Protein AF-A0A6N9A2V1-F1 (afdb_monomer_lite)

Secondary structure (DSSP, 8-state):
------------------------------S---SS--HHHHHHHHHHHHHHHHHSTTS---HHHHHHHHHHHT--HHHHHHHHHHHTT-HHHHHHHHHHHHHHHHHHH-------

Sequence (116 aa):
MRTAPAGVGARRGLIAALILVPAALGAVACGSAPDTISREEFVDAYLALRMAELERAGNVISEAARDSVLAASGVTEEDLDAFVEAHGTDVVLMSGIWTEVDSMMDARSGGTEPER

Structure (mmCIF, N/CA/C/O backbone):
data_AF-A0A6N9A2V1-F1
#
_entry.id   AF-A0A6N9A2V1-F1
#
loop_
_atom_site.group_PDB
_atom_site.id
_atom_site.type_symbol
_atom_site.label_atom_id
_atom_site.label_alt_id
_atom_site.label_comp_id
_atom_site.label_asym_id
_atom_site.label_entity_id
_atom_site.label_seq_id
_atom_site.pdbx_PDB_ins_code
_atom_site.Cartn_x
_atom_site.Cartn_y
_atom_site.Cartn_z
_atom_site.occupancy
_atom_site.B_iso_or_equiv
_atom_site.auth_seq_id
_atom_site.auth_comp_id
_atom_site.auth_asym_id
_atom_site.auth_atom_id
_atom_site.pdbx_PDB_model_num
ATOM 1 N N . MET A 1 1 ? -53.442 -33.439 40.403 1.00 42.06 1 MET A N 1
ATOM 2 C CA . MET A 1 1 ? -52.192 -34.003 39.850 1.00 42.06 1 MET A CA 1
ATOM 3 C C . MET A 1 1 ? -51.211 -32.861 39.599 1.00 42.06 1 MET A C 1
ATOM 5 O O . MET A 1 1 ? -51.613 -31.853 39.039 1.00 42.06 1 MET A O 1
ATOM 9 N N . ARG A 1 2 ? -49.977 -33.007 40.102 1.00 48.38 2 ARG A N 1
ATOM 10 C CA . ARG A 1 2 ? -48.767 -32.177 39.872 1.00 48.38 2 ARG A CA 1
ATOM 11 C C . ARG A 1 2 ? -48.512 -32.084 38.348 1.00 48.38 2 ARG A C 1
ATOM 13 O O . ARG A 1 2 ? -48.790 -33.073 37.686 1.00 48.38 2 ARG A O 1
ATOM 20 N N . THR A 1 3 ? -48.080 -30.978 37.736 1.00 48.03 3 THR A N 1
ATOM 21 C CA . THR A 1 3 ? -46.729 -30.373 37.806 1.00 48.03 3 THR A CA 1
ATOM 22 C C . THR A 1 3 ? -46.692 -28.959 37.192 1.00 48.03 3 THR A C 1
ATOM 24 O O . THR A 1 3 ? -47.424 -28.672 36.250 1.00 48.03 3 THR A O 1
ATOM 27 N N . ALA A 1 4 ? -45.795 -28.108 37.703 1.00 42.78 4 ALA A N 1
ATOM 28 C CA . ALA A 1 4 ? -45.380 -26.814 37.134 1.00 42.78 4 ALA A CA 1
ATOM 29 C C . ALA A 1 4 ? -44.040 -26.976 36.332 1.00 42.78 4 ALA A C 1
ATOM 31 O O . ALA A 1 4 ? -43.655 -28.124 36.107 1.00 42.78 4 ALA A O 1
ATOM 32 N N . PRO A 1 5 ? -43.338 -25.919 35.851 1.00 65.69 5 PRO A N 1
ATOM 33 C CA . PRO A 1 5 ? -43.039 -25.706 34.426 1.00 65.69 5 PRO A CA 1
ATOM 34 C C . PRO A 1 5 ? -41.535 -25.716 34.054 1.00 65.69 5 PRO A C 1
ATOM 36 O O . PRO A 1 5 ? -40.662 -25.586 34.905 1.00 65.69 5 PRO A O 1
ATOM 39 N N . ALA A 1 6 ? -41.235 -25.766 32.754 1.00 50.41 6 ALA A N 1
ATOM 40 C CA . ALA A 1 6 ? -39.967 -25.342 32.143 1.00 50.41 6 ALA A CA 1
ATOM 41 C C . ALA A 1 6 ? -40.319 -24.851 30.723 1.00 50.41 6 ALA A C 1
ATOM 43 O O . ALA A 1 6 ? -41.075 -25.518 30.031 1.00 50.41 6 ALA A O 1
ATOM 44 N N . GLY A 1 7 ? -39.966 -23.660 30.247 1.00 38.69 7 GLY A N 1
ATOM 45 C CA . GLY A 1 7 ? -38.705 -22.955 30.413 1.00 38.69 7 GLY A CA 1
ATOM 46 C C . GLY A 1 7 ? -37.933 -23.084 29.099 1.00 38.69 7 GLY A C 1
ATOM 47 O O . GLY A 1 7 ? -37.559 -24.189 28.738 1.00 38.69 7 GLY A O 1
ATOM 48 N N . VAL A 1 8 ? -37.770 -21.963 28.391 1.00 52.91 8 VAL A N 1
ATOM 49 C CA . VAL A 1 8 ? -36.629 -21.524 27.556 1.00 52.91 8 VAL A CA 1
ATOM 50 C C . VAL A 1 8 ? -37.193 -20.541 26.532 1.00 52.91 8 VAL A C 1
ATOM 52 O O . VAL A 1 8 ? -37.950 -20.894 25.632 1.00 52.91 8 VAL A O 1
ATOM 55 N N . GLY A 1 9 ? -36.882 -19.268 26.750 1.00 38.19 9 GLY A N 1
ATOM 56 C CA . GLY A 1 9 ? -37.297 -18.177 25.890 1.00 38.19 9 GLY A CA 1
ATOM 57 C C . GLY A 1 9 ? -36.239 -17.791 24.867 1.00 38.19 9 GLY A C 1
ATOM 58 O O . GLY A 1 9 ? -35.065 -18.112 25.021 1.00 38.19 9 GLY A O 1
ATOM 59 N N . ALA A 1 10 ? -36.708 -16.951 23.941 1.00 44.34 10 ALA A N 1
ATOM 60 C CA . ALA A 1 10 ? -35.960 -15.950 23.184 1.00 44.34 10 ALA A CA 1
ATOM 61 C C . ALA A 1 10 ? -34.953 -16.526 22.152 1.00 44.34 10 ALA A C 1
ATOM 63 O O . ALA A 1 10 ? -34.345 -17.560 22.351 1.00 44.34 10 ALA A 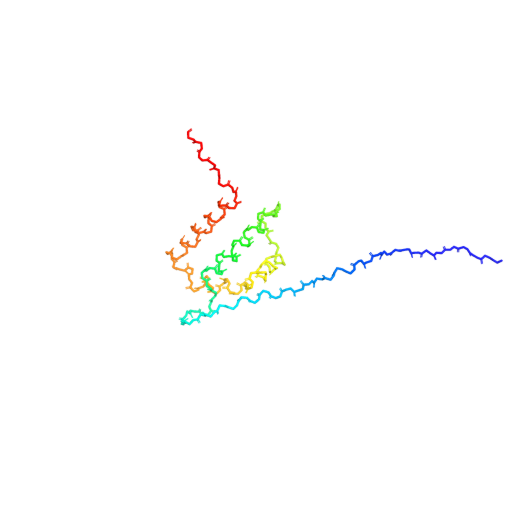O 1
ATOM 64 N N . ARG A 1 11 ? -34.671 -15.897 21.011 1.00 48.31 11 ARG A N 1
ATOM 65 C CA . ARG A 1 11 ? -34.486 -14.467 20.758 1.00 48.31 11 ARG A CA 1
ATOM 66 C C . ARG A 1 11 ? -34.724 -14.187 19.269 1.00 48.31 11 ARG A C 1
ATOM 68 O O . ARG A 1 11 ? -34.427 -15.006 18.409 1.00 48.31 11 ARG A O 1
ATOM 75 N N . ARG A 1 12 ? -35.262 -12.996 19.019 1.00 53.25 12 ARG A N 1
ATOM 76 C CA . ARG A 1 12 ? -35.485 -12.334 17.730 1.00 53.25 12 ARG A CA 1
ATOM 77 C C . ARG A 1 12 ? -34.206 -12.339 16.879 1.00 53.25 12 ARG A C 1
ATOM 79 O O . ARG A 1 12 ? -33.201 -11.796 17.322 1.00 53.25 12 ARG A O 1
ATOM 86 N N . GLY A 1 13 ? -34.270 -12.899 15.674 1.00 39.12 13 GLY A N 1
ATOM 87 C CA . GLY A 1 13 ? -33.237 -12.768 14.647 1.00 39.12 13 GLY A CA 1
ATOM 88 C C . GLY A 1 13 ? -33.787 -11.943 13.490 1.00 39.12 13 GLY A C 1
ATOM 89 O O . GLY A 1 13 ? -34.566 -12.445 12.687 1.00 39.12 13 GLY A O 1
ATOM 90 N N . LEU A 1 14 ? -33.445 -10.658 13.476 1.00 50.12 14 LEU A N 1
ATOM 91 C CA . LEU A 1 14 ? -33.757 -9.706 12.416 1.00 50.12 14 LEU A CA 1
ATOM 92 C C . LEU A 1 14 ? -32.948 -10.102 11.168 1.00 50.12 14 LEU A C 1
ATOM 94 O O . LEU A 1 14 ? -31.721 -10.101 11.209 1.00 50.12 14 LEU A O 1
ATOM 98 N N . ILE A 1 15 ? -33.626 -10.489 10.088 1.00 49.53 15 ILE A N 1
ATOM 99 C CA . ILE A 1 15 ? -33.001 -10.845 8.808 1.00 49.53 15 ILE A CA 1
ATOM 100 C C . ILE A 1 15 ? -32.519 -9.544 8.155 1.00 49.53 15 ILE A C 1
ATOM 102 O O . ILE A 1 15 ? -33.310 -8.804 7.573 1.00 49.53 15 ILE A O 1
ATOM 106 N N . ALA A 1 16 ? -31.230 -9.238 8.295 1.00 47.25 16 ALA A N 1
ATOM 107 C CA . ALA A 1 16 ? -30.571 -8.180 7.541 1.00 47.25 16 ALA A CA 1
ATOM 108 C C . ALA A 1 16 ? -30.286 -8.704 6.126 1.00 47.25 16 ALA A C 1
ATOM 110 O O . ALA A 1 16 ? -29.382 -9.512 5.918 1.00 47.25 16 ALA A O 1
ATOM 111 N N . ALA A 1 17 ? -31.109 -8.287 5.165 1.00 49.47 17 ALA A N 1
ATOM 112 C CA . ALA A 1 17 ? -30.890 -8.541 3.749 1.00 49.47 17 ALA A CA 1
ATOM 113 C C . ALA A 1 17 ? -29.674 -7.728 3.280 1.00 49.47 17 ALA A C 1
ATOM 115 O O . ALA A 1 17 ? -29.754 -6.512 3.112 1.00 49.47 17 ALA A O 1
ATOM 116 N N . LEU A 1 18 ? -28.538 -8.405 3.111 1.00 47.84 18 LEU A N 1
ATOM 117 C CA . LEU A 1 18 ? -27.327 -7.839 2.529 1.00 47.84 18 LEU A CA 1
ATOM 118 C C . LEU A 1 18 ? -27.551 -7.719 1.013 1.00 47.84 18 LEU A C 1
ATOM 120 O O . LEU A 1 18 ? -27.54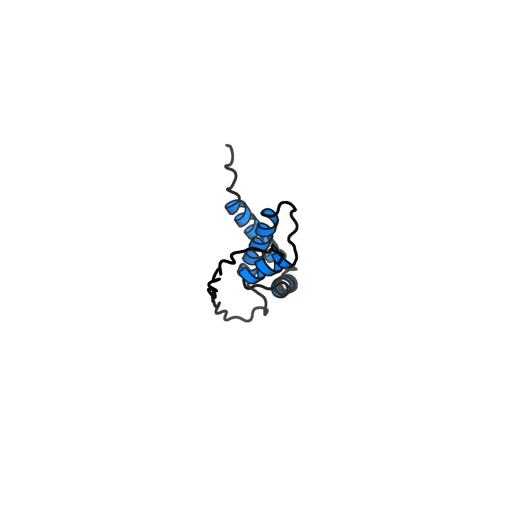4 -8.714 0.291 1.00 47.84 18 LEU A O 1
ATOM 124 N N . ILE A 1 19 ? -27.838 -6.505 0.544 1.00 51.91 19 ILE A N 1
ATOM 125 C CA . ILE A 1 19 ? -27.933 -6.194 -0.884 1.00 51.91 19 ILE A CA 1
ATOM 126 C C . ILE A 1 19 ? -26.506 -6.195 -1.438 1.00 51.91 19 ILE A C 1
ATOM 128 O O . ILE A 1 19 ? -25.731 -5.273 -1.198 1.00 51.91 19 ILE A O 1
ATOM 132 N N . LEU A 1 20 ? -26.169 -7.267 -2.151 1.00 50.62 20 LEU A N 1
ATOM 133 C CA . LEU A 1 20 ? -24.933 -7.421 -2.906 1.00 50.62 20 LEU A CA 1
ATOM 134 C C . LEU A 1 20 ? -25.034 -6.542 -4.164 1.00 50.62 20 LEU A C 1
ATOM 136 O O . LEU A 1 20 ? -25.741 -6.891 -5.109 1.00 50.62 20 LEU A O 1
ATOM 140 N N . VAL A 1 21 ? -24.384 -5.379 -4.164 1.00 55.41 21 VAL A N 1
ATOM 141 C CA . VAL A 1 21 ? -24.175 -4.582 -5.382 1.00 55.41 21 VAL A CA 1
ATOM 142 C C . VAL A 1 21 ? -22.858 -5.053 -5.998 1.00 55.41 21 VAL A C 1
ATOM 144 O O . VAL A 1 21 ? -21.817 -4.841 -5.380 1.00 55.41 21 VAL A O 1
ATOM 147 N N . PRO A 1 22 ? -22.851 -5.695 -7.179 1.00 52.84 22 PRO A N 1
ATOM 148 C CA . PRO A 1 22 ? -21.604 -5.990 -7.860 1.00 52.84 22 PRO A CA 1
ATOM 149 C C . PRO A 1 22 ? -21.098 -4.699 -8.512 1.00 52.84 22 PRO A C 1
ATOM 151 O O . PRO A 1 22 ? -21.666 -4.223 -9.497 1.00 52.84 22 PRO A O 1
ATOM 154 N N . ALA A 1 23 ? -20.038 -4.118 -7.950 1.00 52.19 23 ALA A N 1
ATOM 155 C CA . ALA A 1 23 ? -19.260 -3.069 -8.597 1.00 52.19 23 ALA A CA 1
ATOM 156 C C . ALA A 1 23 ? -18.417 -3.703 -9.714 1.00 52.19 23 ALA A C 1
ATOM 158 O O . ALA A 1 23 ? -17.250 -4.027 -9.537 1.00 52.19 23 ALA A O 1
ATOM 159 N N . ALA A 1 24 ? -19.038 -3.935 -10.869 1.00 56.56 24 ALA A N 1
ATOM 160 C CA . ALA A 1 24 ? -18.320 -4.268 -12.088 1.00 56.56 24 ALA A CA 1
ATOM 161 C C . ALA A 1 24 ? -17.797 -2.967 -12.719 1.00 56.56 24 ALA A C 1
ATOM 163 O O . ALA A 1 24 ? -18.498 -2.335 -13.510 1.00 56.56 24 ALA A O 1
ATOM 164 N N . LEU A 1 25 ? -16.577 -2.557 -12.365 1.00 60.88 25 LEU A N 1
ATOM 165 C CA . LEU A 1 25 ? -15.781 -1.673 -13.216 1.00 60.88 25 LEU A CA 1
ATOM 166 C C . LEU A 1 25 ? -14.822 -2.550 -14.022 1.00 60.88 25 LEU A C 1
ATOM 168 O O . LEU A 1 25 ? -13.829 -3.046 -13.507 1.00 60.88 25 LEU A O 1
ATOM 172 N N . GLY A 1 26 ? -15.164 -2.775 -15.290 1.00 50.81 26 GLY A N 1
ATOM 173 C CA . GLY A 1 26 ? -14.269 -3.398 -16.256 1.00 50.81 26 GLY A CA 1
ATOM 174 C C . GLY A 1 26 ? -13.279 -2.372 -16.799 1.00 50.81 26 GLY A C 1
ATOM 175 O O . GLY A 1 26 ? -13.689 -1.395 -17.427 1.00 50.81 26 GLY A O 1
ATOM 176 N N . ALA A 1 27 ? -11.988 -2.614 -16.594 1.00 56.53 27 ALA A N 1
ATOM 177 C CA . ALA A 1 27 ? -10.924 -1.929 -17.311 1.00 56.53 27 ALA A CA 1
ATOM 178 C C . ALA A 1 27 ? -10.699 -2.622 -18.667 1.00 56.53 27 ALA A C 1
ATOM 180 O O . ALA A 1 27 ? -10.349 -3.797 -18.743 1.00 56.53 27 ALA A O 1
ATOM 181 N N . VAL A 1 28 ? -10.922 -1.892 -19.762 1.00 56.47 28 VAL A N 1
ATOM 182 C CA . VAL A 1 28 ? -10.461 -2.285 -21.100 1.00 56.47 28 VAL A CA 1
ATOM 183 C C . VAL A 1 28 ? -9.005 -1.841 -21.218 1.00 56.47 28 VAL A C 1
ATOM 185 O O . VAL A 1 28 ? -8.745 -0.667 -21.472 1.00 56.47 28 VAL A O 1
ATOM 188 N N . ALA A 1 29 ? -8.060 -2.764 -21.043 1.00 46.53 29 ALA A N 1
ATOM 189 C CA . ALA A 1 29 ? -6.641 -2.518 -21.286 1.00 46.53 29 ALA A CA 1
ATOM 190 C C . ALA A 1 29 ? -6.203 -3.231 -22.576 1.00 46.53 29 ALA A C 1
ATOM 192 O O . ALA A 1 29 ? -6.205 -4.456 -22.666 1.00 46.53 29 ALA A O 1
ATOM 193 N N . CYS A 1 30 ? -5.852 -2.455 -23.605 1.00 48.19 30 CYS A N 1
ATOM 194 C CA . CYS A 1 30 ? -5.204 -2.954 -24.815 1.00 48.19 30 CYS A CA 1
ATOM 195 C C . CYS A 1 30 ? -3.720 -2.582 -24.749 1.00 48.19 30 CYS A C 1
ATOM 197 O O . CYS A 1 30 ? -3.354 -1.432 -24.976 1.00 48.19 30 CYS A O 1
ATOM 199 N N . GLY A 1 31 ? -2.878 -3.563 -24.439 1.00 43.56 31 GLY A N 1
ATOM 200 C CA . GLY A 1 31 ? -1.423 -3.448 -24.406 1.00 43.56 31 GLY A CA 1
ATOM 201 C C . GLY A 1 31 ? -0.861 -4.573 -23.551 1.00 43.56 31 GLY A C 1
ATOM 202 O O . GLY A 1 31 ? -1.283 -4.718 -22.413 1.00 43.56 31 GLY A O 1
ATOM 203 N N . SER A 1 32 ? 0.027 -5.398 -24.112 1.00 51.03 32 SER A N 1
ATOM 204 C CA . SER A 1 32 ? 0.673 -6.523 -23.421 1.00 51.03 32 SER A CA 1
ATOM 205 C C . SER A 1 32 ? 1.593 -6.026 -22.302 1.00 51.03 32 SER A C 1
ATOM 207 O O . SER A 1 32 ? 2.810 -5.971 -22.462 1.00 51.03 32 SER A O 1
ATOM 209 N N . ALA A 1 33 ? 0.992 -5.610 -21.194 1.00 54.47 33 ALA A N 1
ATOM 210 C CA . ALA A 1 33 ? 1.629 -5.546 -19.894 1.00 54.47 33 ALA A CA 1
ATOM 211 C C . ALA A 1 33 ? 1.812 -6.984 -19.367 1.00 54.47 33 ALA A C 1
ATOM 213 O O . ALA A 1 33 ? 1.137 -7.896 -19.863 1.00 54.47 33 ALA A O 1
ATOM 214 N N . PRO A 1 34 ? 2.731 -7.222 -18.412 1.00 56.03 34 PRO A N 1
ATOM 215 C CA . PRO A 1 3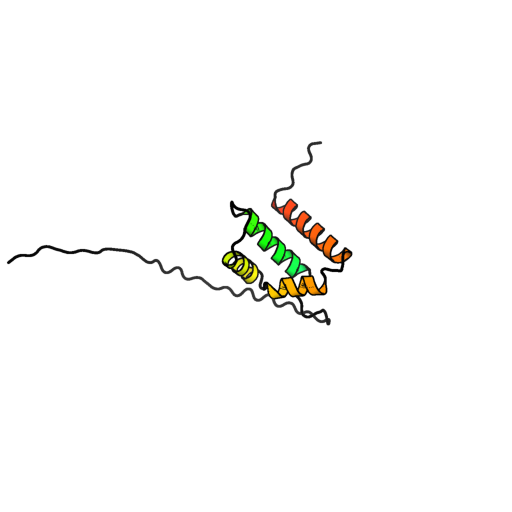4 ? 2.658 -8.432 -17.598 1.00 56.03 34 PRO A CA 1
ATOM 216 C C . PRO A 1 34 ? 1.222 -8.606 -17.084 1.00 56.03 34 PRO A C 1
ATOM 218 O O . PRO A 1 34 ? 0.522 -7.617 -16.873 1.00 56.03 34 PRO A O 1
ATOM 221 N N . ASP A 1 35 ? 0.781 -9.856 -16.949 1.00 75.31 35 ASP A N 1
ATOM 222 C CA . ASP A 1 35 ? -0.574 -10.230 -16.513 1.00 75.31 35 ASP A CA 1
ATOM 223 C C . ASP A 1 35 ? -0.716 -9.985 -14.995 1.00 75.31 35 ASP A C 1
ATOM 225 O O . ASP A 1 35 ? -1.010 -10.878 -14.209 1.00 75.31 35 ASP A O 1
ATOM 229 N N . THR A 1 36 ? -0.366 -8.773 -14.570 1.00 90.56 36 THR A N 1
ATOM 230 C CA . THR A 1 36 ? -0.394 -8.271 -13.202 1.00 90.56 36 THR A CA 1
ATOM 231 C C . THR A 1 36 ? -1.324 -7.071 -13.161 1.00 90.56 36 THR A C 1
ATOM 233 O O . THR A 1 36 ? -1.555 -6.405 -14.174 1.00 90.56 36 THR A O 1
ATOM 236 N N . ILE A 1 37 ? -1.815 -6.754 -11.969 1.00 93.75 37 ILE A N 1
ATOM 237 C CA . ILE A 1 37 ? -2.599 -5.542 -11.726 1.00 93.75 37 ILE A CA 1
ATOM 238 C C . ILE A 1 37 ? -1.860 -4.271 -12.167 1.00 93.75 37 ILE A C 1
ATOM 240 O O . ILE A 1 37 ? -0.631 -4.230 -12.283 1.00 93.75 37 ILE A O 1
ATOM 244 N N . SER A 1 38 ? -2.623 -3.214 -12.420 1.00 93.94 38 SER A N 1
ATOM 245 C CA . SER A 1 38 ? -2.082 -1.891 -12.721 1.00 93.94 38 SER A CA 1
ATOM 246 C C . SER A 1 38 ? -1.397 -1.260 -11.504 1.00 93.94 38 SER A C 1
ATOM 248 O O . SER A 1 38 ? -1.606 -1.650 -10.353 1.00 93.94 38 SER A O 1
ATOM 250 N N . ARG A 1 39 ? -0.584 -0.227 -11.761 1.00 94.06 39 ARG A N 1
ATOM 251 C CA . ARG A 1 39 ? 0.028 0.591 -10.704 1.00 94.06 39 ARG A CA 1
ATOM 252 C C . ARG A 1 39 ? -1.047 1.203 -9.806 1.00 94.06 39 ARG A C 1
ATOM 254 O O . ARG A 1 39 ? -0.877 1.227 -8.592 1.00 94.06 39 ARG A O 1
ATOM 261 N N . GLU A 1 40 ? -2.117 1.712 -10.407 1.00 93.56 40 GLU A N 1
ATOM 262 C CA . GLU A 1 40 ? -3.227 2.354 -9.709 1.00 93.56 40 GLU A CA 1
ATOM 263 C C . GLU A 1 40 ? -3.942 1.359 -8.784 1.00 93.56 40 GLU A C 1
ATOM 265 O O . GLU A 1 40 ? -4.129 1.651 -7.605 1.00 93.56 40 GLU A O 1
ATOM 270 N N . GLU A 1 41 ? -4.245 0.150 -9.272 1.00 95.12 41 GLU A N 1
ATOM 271 C CA . GLU A 1 41 ? -4.837 -0.922 -8.456 1.00 95.12 41 GLU A CA 1
ATOM 272 C C . GLU A 1 41 ? -3.923 -1.337 -7.295 1.00 95.12 41 GLU A C 1
ATOM 274 O O . GLU A 1 41 ? -4.401 -1.543 -6.178 1.00 95.12 41 GLU A O 1
ATOM 279 N N . PHE A 1 42 ? -2.607 -1.406 -7.524 1.00 96.06 42 PHE A N 1
ATOM 280 C CA . PHE A 1 42 ? -1.636 -1.692 -6.466 1.00 96.06 42 PHE A CA 1
ATOM 281 C C . PHE A 1 42 ? -1.623 -0.600 -5.385 1.00 96.06 42 PHE A C 1
ATOM 283 O O . PHE A 1 42 ? -1.678 -0.908 -4.191 1.00 96.06 42 PHE A O 1
ATOM 290 N N . VAL A 1 43 ? -1.575 0.677 -5.784 1.00 96.19 43 VAL A N 1
ATOM 291 C CA . VAL A 1 43 ? -1.603 1.828 -4.862 1.00 96.19 43 VAL A CA 1
ATOM 292 C C . VAL A 1 43 ? -2.890 1.826 -4.035 1.00 96.19 43 VAL A C 1
ATOM 294 O O . VAL A 1 43 ? -2.830 1.940 -2.807 1.00 96.19 43 VAL A O 1
ATOM 297 N N . ASP A 1 44 ? -4.042 1.648 -4.680 1.00 94.88 44 ASP A N 1
ATOM 298 C CA . ASP A 1 44 ? -5.344 1.638 -4.012 1.00 94.88 44 ASP A CA 1
ATOM 299 C C . ASP A 1 44 ? -5.474 0.468 -3.027 1.00 94.88 44 ASP A C 1
ATOM 301 O O . ASP A 1 44 ? -5.903 0.663 -1.883 1.00 94.88 44 ASP A O 1
ATOM 305 N N . ALA A 1 45 ? -5.055 -0.738 -3.426 1.00 95.75 45 ALA A N 1
ATOM 306 C CA . ALA A 1 45 ? -5.056 -1.913 -2.559 1.00 95.75 45 ALA A CA 1
ATOM 307 C C . ALA A 1 45 ? -4.125 -1.734 -1.349 1.00 95.75 45 ALA A C 1
ATOM 309 O O . ALA A 1 45 ? -4.530 -2.001 -0.213 1.00 95.75 45 ALA A O 1
ATOM 310 N N . TYR A 1 46 ? -2.909 -1.217 -1.557 1.00 94.81 46 TYR A N 1
ATOM 311 C CA . TYR A 1 46 ? -1.964 -0.957 -0.470 1.00 94.81 46 TYR A CA 1
ATOM 312 C C . TYR A 1 46 ? -2.496 0.094 0.512 1.00 94.81 46 TYR A C 1
ATOM 314 O O . TYR A 1 46 ? -2.425 -0.087 1.730 1.00 94.81 46 TYR A O 1
ATOM 322 N N . LEU A 1 47 ? -3.085 1.179 0.005 1.00 94.88 47 LEU A N 1
ATOM 323 C CA . LEU A 1 47 ? -3.705 2.201 0.846 1.00 94.88 47 LEU A CA 1
ATOM 324 C C . LEU A 1 47 ? -4.863 1.639 1.664 1.00 94.88 47 LEU A C 1
ATOM 326 O O . LEU A 1 47 ? -4.985 1.963 2.845 1.00 94.88 47 LEU A O 1
ATOM 330 N N . ALA A 1 48 ? -5.711 0.803 1.066 1.00 93.62 48 ALA A N 1
ATOM 331 C CA . ALA A 1 48 ? -6.814 0.169 1.776 1.00 93.62 48 ALA A CA 1
ATOM 332 C C . ALA A 1 48 ? -6.303 -0.706 2.933 1.00 93.62 48 ALA A C 1
ATOM 334 O O . ALA A 1 48 ? -6.800 -0.595 4.057 1.00 93.62 48 ALA A O 1
ATOM 335 N N . LEU A 1 49 ? -5.259 -1.508 2.689 1.00 94.31 49 LEU A N 1
ATOM 336 C CA . LEU A 1 49 ? -4.599 -2.303 3.727 1.00 94.31 49 LEU A CA 1
ATOM 337 C C . LEU A 1 49 ? -4.028 -1.425 4.842 1.00 94.31 49 LEU A C 1
ATOM 339 O O . LEU A 1 49 ? -4.300 -1.663 6.020 1.00 94.31 49 LEU A O 1
ATOM 343 N N . ARG A 1 50 ? -3.287 -0.375 4.480 1.00 91.44 50 ARG A N 1
ATOM 344 C CA . ARG A 1 50 ? -2.644 0.516 5.448 1.00 91.44 50 ARG A CA 1
ATOM 345 C C . ARG A 1 50 ? -3.658 1.255 6.319 1.00 91.44 50 ARG A C 1
ATOM 347 O O . ARG A 1 50 ? -3.447 1.402 7.521 1.00 91.44 50 ARG A O 1
ATOM 354 N N . MET A 1 51 ? -4.774 1.688 5.740 1.00 90.50 51 MET A N 1
ATOM 355 C CA . MET A 1 51 ? -5.866 2.309 6.492 1.00 90.50 51 MET A CA 1
ATOM 356 C C . MET A 1 51 ? -6.515 1.320 7.462 1.00 90.50 51 MET A C 1
ATOM 358 O O . MET A 1 51 ? -6.705 1.649 8.631 1.00 90.50 51 MET A O 1
ATOM 362 N N . ALA A 1 52 ? -6.784 0.092 7.015 1.00 90.38 52 ALA A N 1
ATOM 363 C CA . ALA A 1 52 ? -7.363 -0.944 7.865 1.00 90.38 52 ALA A CA 1
ATOM 364 C C . ALA A 1 52 ? -6.451 -1.316 9.052 1.00 90.38 52 ALA A C 1
ATOM 366 O O . ALA A 1 52 ? -6.939 -1.627 10.142 1.00 90.38 52 ALA A O 1
ATOM 367 N N . GLU A 1 53 ? -5.128 -1.257 8.876 1.00 89.94 53 GLU A N 1
ATOM 368 C CA . GLU A 1 53 ? -4.172 -1.396 9.979 1.00 89.94 53 GLU A CA 1
ATOM 369 C C . GLU A 1 53 ? -4.244 -0.235 10.974 1.00 89.94 53 GLU A C 1
ATOM 371 O O . GLU A 1 53 ? -4.240 -0.481 12.181 1.00 89.94 53 GLU A O 1
ATOM 376 N N . LEU A 1 54 ? -4.311 1.010 10.488 1.00 87.19 54 LEU A N 1
ATOM 377 C CA . LEU A 1 54 ? -4.362 2.211 11.331 1.00 87.19 54 LEU A CA 1
ATOM 378 C C . LEU A 1 54 ? -5.658 2.318 12.138 1.00 87.19 54 LEU A C 1
ATOM 380 O O . LEU A 1 54 ? -5.642 2.782 13.277 1.00 87.19 54 LEU A O 1
ATOM 384 N N . GLU A 1 55 ? -6.780 1.871 11.577 1.00 84.81 55 GLU A N 1
ATOM 385 C CA . GLU A 1 55 ? -8.065 1.828 12.281 1.00 84.81 55 GLU A CA 1
ATOM 386 C C . GLU A 1 55 ? -8.064 0.820 13.442 1.00 84.81 55 GLU A C 1
ATOM 388 O O . GLU A 1 55 ? -8.874 0.912 14.371 1.00 84.81 55 GLU A O 1
ATOM 393 N N . ARG A 1 56 ? -7.140 -0.149 13.429 1.00 81.56 56 ARG A N 1
ATOM 394 C CA . ARG A 1 56 ? -7.050 -1.192 14.445 1.00 81.56 56 ARG A CA 1
ATOM 395 C C . ARG A 1 56 ? -6.036 -0.807 15.520 1.00 81.56 56 ARG A C 1
ATOM 397 O O . ARG A 1 56 ? -4.857 -0.619 15.253 1.00 81.56 56 ARG A O 1
ATOM 404 N N . ALA A 1 57 ? -6.467 -0.839 16.782 1.00 65.81 57 ALA A N 1
ATOM 405 C CA . ALA A 1 57 ? -5.676 -0.466 17.967 1.00 65.81 57 ALA A CA 1
ATOM 406 C C . ALA A 1 57 ? -4.402 -1.312 18.249 1.00 65.81 57 ALA A C 1
ATOM 408 O O . ALA A 1 57 ? -3.841 -1.230 19.338 1.00 65.81 57 ALA A O 1
ATOM 409 N N . GLY A 1 58 ? -3.946 -2.142 17.304 1.00 66.31 58 GLY A N 1
ATOM 410 C CA . GLY A 1 58 ? -2.781 -3.019 17.433 1.00 66.31 58 GLY A CA 1
ATOM 411 C C . GLY A 1 58 ? -1.833 -3.035 16.230 1.00 66.31 58 GLY A C 1
ATOM 412 O O . GLY A 1 58 ? -0.920 -3.852 16.247 1.00 66.31 58 GLY A O 1
ATOM 413 N N . ASN A 1 59 ? -2.033 -2.186 15.209 1.00 69.06 59 ASN A N 1
ATOM 414 C CA . ASN A 1 59 ? -1.193 -2.069 13.997 1.00 69.06 59 ASN A CA 1
ATOM 415 C C . ASN A 1 59 ? -0.963 -3.365 13.189 1.00 69.06 59 ASN A C 1
ATOM 417 O O . ASN A 1 59 ? -0.168 -3.361 12.258 1.00 69.06 59 ASN A O 1
ATOM 421 N N . VAL A 1 60 ? -1.626 -4.472 13.534 1.00 81.88 60 VAL A N 1
ATOM 422 C CA . VAL A 1 60 ? -1.528 -5.753 12.827 1.00 81.88 60 VAL A CA 1
ATOM 423 C C . VAL A 1 60 ? -2.914 -6.133 12.338 1.00 81.88 60 VAL A C 1
ATOM 425 O O . VAL A 1 60 ? -3.833 -6.355 13.137 1.00 81.88 60 VAL A O 1
ATOM 428 N N . ILE A 1 61 ? -3.063 -6.212 11.020 1.00 86.88 61 ILE A N 1
ATOM 429 C CA . ILE A 1 61 ? -4.264 -6.734 10.380 1.00 86.88 61 ILE A CA 1
ATOM 430 C C . ILE A 1 61 ? -4.256 -8.269 10.449 1.00 86.88 61 ILE A C 1
ATOM 432 O O . ILE A 1 61 ? -3.240 -8.918 10.220 1.00 86.88 61 ILE A O 1
ATOM 436 N N . SER A 1 62 ? -5.385 -8.873 10.824 1.00 90.62 62 SER A N 1
ATOM 437 C CA . SER A 1 62 ? -5.541 -10.331 10.746 1.00 90.62 62 SER A CA 1
ATOM 438 C C . SER A 1 62 ? -5.682 -10.767 9.291 1.00 90.62 62 SER A C 1
ATOM 440 O O . SER A 1 62 ? -6.313 -10.045 8.527 1.00 90.62 62 SER A O 1
ATOM 442 N N . GLU A 1 63 ? -5.239 -11.975 8.947 1.00 91.31 63 GLU A N 1
ATOM 443 C CA . GLU A 1 63 ? -5.393 -12.575 7.609 1.00 91.31 63 GLU A CA 1
ATOM 444 C C . GLU A 1 63 ? -6.823 -12.430 7.060 1.00 91.31 63 GLU A C 1
ATOM 446 O O . GLU A 1 63 ? -7.029 -11.773 6.050 1.00 91.31 63 GLU A O 1
ATOM 451 N N . ALA A 1 64 ? -7.842 -12.844 7.820 1.00 91.69 64 ALA A N 1
ATOM 452 C CA . ALA A 1 64 ? -9.242 -12.692 7.403 1.00 91.69 64 ALA A CA 1
ATOM 453 C C . ALA A 1 64 ? -9.685 -11.233 7.148 1.00 91.69 64 ALA A C 1
ATOM 455 O O . ALA A 1 64 ? -10.606 -10.985 6.374 1.00 91.69 64 ALA A O 1
ATOM 456 N N . ALA A 1 65 ? -9.064 -10.258 7.819 1.00 91.19 65 ALA A N 1
ATOM 457 C CA . ALA A 1 65 ? -9.357 -8.843 7.591 1.00 91.19 65 ALA A CA 1
ATOM 458 C C . ALA A 1 65 ? -8.609 -8.319 6.360 1.00 91.19 65 ALA A C 1
ATOM 460 O O . ALA A 1 65 ? -9.195 -7.579 5.580 1.00 91.19 65 ALA A O 1
ATOM 461 N N . ARG A 1 66 ? -7.357 -8.746 6.158 1.00 93.69 66 ARG A N 1
ATOM 462 C CA . ARG A 1 66 ? -6.578 -8.470 4.948 1.00 93.69 66 ARG A CA 1
ATOM 463 C C . ARG A 1 66 ? -7.307 -8.996 3.715 1.00 93.69 66 ARG A C 1
ATOM 465 O O . ARG A 1 66 ? -7.557 -8.221 2.802 1.00 93.69 66 ARG A O 1
ATOM 472 N N . ASP A 1 67 ? -7.742 -10.251 3.739 1.00 93.75 67 ASP A N 1
ATOM 473 C CA . ASP A 1 67 ? -8.465 -10.873 2.626 1.00 93.75 67 ASP A CA 1
ATOM 474 C C . ASP A 1 67 ? -9.774 -10.134 2.333 1.00 93.75 67 ASP A C 1
ATOM 476 O O . ASP A 1 67 ? -10.120 -9.897 1.179 1.00 93.75 67 ASP A O 1
ATOM 480 N N . SER A 1 68 ? -10.489 -9.704 3.379 1.00 93.94 68 SER A N 1
ATOM 481 C CA . SER A 1 68 ? -11.705 -8.903 3.220 1.00 93.94 68 SER A CA 1
ATOM 482 C C . SER A 1 68 ? -11.438 -7.526 2.608 1.00 93.94 68 SER A C 1
ATOM 484 O O . SER A 1 68 ? -12.290 -7.031 1.873 1.00 93.94 68 SER A O 1
ATOM 486 N N . VAL A 1 69 ? -10.312 -6.888 2.935 1.00 95.19 69 VAL A N 1
ATOM 487 C CA . VAL A 1 69 ? -9.921 -5.586 2.373 1.00 95.19 69 VAL A CA 1
ATOM 488 C C . VAL A 1 69 ? -9.532 -5.741 0.907 1.00 95.19 69 VAL A C 1
ATOM 490 O O . VAL A 1 69 ? -10.033 -5.004 0.065 1.00 95.19 69 VAL A O 1
ATOM 493 N N . LEU A 1 70 ? -8.709 -6.740 0.592 1.00 94.75 70 LEU A N 1
ATOM 494 C CA . LEU A 1 70 ? -8.281 -7.035 -0.774 1.00 94.75 70 LEU A CA 1
ATOM 495 C C . LEU A 1 70 ? -9.466 -7.399 -1.674 1.00 94.75 70 LEU A C 1
ATOM 497 O O . LEU A 1 70 ? -9.641 -6.806 -2.739 1.00 94.75 70 LEU A O 1
ATOM 501 N N . ALA A 1 71 ? -10.365 -8.260 -1.189 1.00 93.19 71 ALA A N 1
ATOM 502 C CA . ALA A 1 71 ? -11.588 -8.611 -1.904 1.00 93.19 71 ALA A CA 1
ATOM 503 C C . ALA A 1 71 ? -12.487 -7.393 -2.182 1.00 93.19 71 ALA A C 1
ATOM 505 O O . ALA A 1 71 ? -13.136 -7.342 -3.226 1.00 93.19 71 ALA A O 1
ATOM 506 N N . ALA A 1 72 ? -12.524 -6.403 -1.281 1.00 92.06 72 ALA A N 1
ATOM 507 C CA . ALA A 1 72 ? -13.271 -5.164 -1.502 1.00 92.06 72 ALA A CA 1
ATOM 508 C C . ALA A 1 72 ? -12.649 -4.282 -2.601 1.00 92.06 72 ALA A C 1
ATOM 510 O O . ALA A 1 72 ? -13.383 -3.563 -3.279 1.00 92.06 72 ALA A O 1
ATOM 511 N N . SER A 1 73 ? -11.333 -4.373 -2.801 1.00 87.81 73 SER A N 1
ATOM 512 C CA . SER A 1 73 ? -10.603 -3.710 -3.889 1.00 87.81 73 SER A CA 1
ATOM 513 C C . SER A 1 73 ? -10.590 -4.512 -5.196 1.00 87.81 73 SER A C 1
ATOM 515 O O . SER A 1 73 ? -10.083 -4.019 -6.195 1.00 87.81 73 SER A O 1
ATOM 517 N N . GLY A 1 74 ? -11.138 -5.735 -5.214 1.00 92.31 74 GLY A N 1
ATOM 518 C CA . GLY A 1 74 ? -11.100 -6.618 -6.386 1.00 92.31 74 GLY A CA 1
ATOM 519 C C . GLY A 1 74 ? -9.718 -7.210 -6.685 1.00 92.31 74 GLY A C 1
ATOM 520 O O . GLY A 1 74 ? -9.514 -7.731 -7.775 1.00 92.31 74 GLY A O 1
ATOM 521 N N . VAL A 1 75 ? -8.798 -7.137 -5.721 1.00 93.88 75 VAL A N 1
ATOM 522 C CA . VAL A 1 75 ? -7.399 -7.575 -5.823 1.00 93.88 75 VAL A CA 1
ATOM 523 C C . VAL A 1 75 ? -7.191 -8.779 -4.903 1.00 93.88 75 VAL A C 1
ATOM 525 O O . VAL A 1 75 ? -7.848 -8.892 -3.868 1.00 93.88 75 VAL A O 1
ATOM 528 N N . THR A 1 76 ? -6.296 -9.696 -5.257 1.00 93.94 76 THR A N 1
ATOM 529 C CA . THR A 1 76 ? -5.881 -10.816 -4.398 1.00 93.94 76 THR A CA 1
ATOM 530 C C . THR A 1 76 ? -4.477 -10.601 -3.823 1.00 93.94 76 THR A C 1
ATOM 532 O O . THR A 1 76 ? -3.748 -9.707 -4.241 1.00 93.94 76 THR A O 1
ATOM 535 N N . GLU A 1 77 ? -4.073 -11.410 -2.838 1.00 94.06 77 GLU A N 1
ATOM 536 C CA . GLU A 1 77 ? -2.683 -11.385 -2.348 1.00 94.06 77 GLU A CA 1
ATOM 537 C C . GLU A 1 77 ? -1.695 -11.787 -3.455 1.00 94.06 77 GLU A C 1
ATOM 539 O O . GLU A 1 77 ? -0.664 -11.141 -3.614 1.00 94.06 77 GLU A O 1
ATOM 544 N N . GLU A 1 78 ? -2.056 -12.778 -4.277 1.00 94.94 78 GLU A N 1
ATOM 545 C CA . GLU A 1 78 ? -1.243 -13.237 -5.410 1.00 94.94 78 GLU A CA 1
ATOM 546 C C . GLU A 1 78 ? -1.031 -12.128 -6.450 1.00 94.94 78 GLU A C 1
ATOM 548 O O . GLU A 1 78 ? 0.064 -11.995 -6.987 1.00 94.94 78 GLU A O 1
ATOM 553 N N . ASP A 1 79 ? -2.033 -11.274 -6.678 1.00 94.75 79 ASP A N 1
ATOM 554 C CA . ASP A 1 79 ? -1.906 -10.119 -7.573 1.00 94.75 79 ASP A CA 1
ATOM 555 C C . ASP A 1 79 ? -0.893 -9.085 -7.056 1.00 94.75 79 ASP A C 1
ATOM 557 O O . ASP A 1 79 ? -0.118 -8.522 -7.836 1.00 94.75 79 ASP A O 1
ATOM 561 N N . LEU A 1 80 ? -0.881 -8.832 -5.739 1.00 95.31 80 LEU A N 1
ATOM 562 C CA . LEU A 1 80 ? 0.099 -7.940 -5.113 1.00 95.31 80 LEU A CA 1
ATOM 563 C C . LEU A 1 80 ? 1.510 -8.524 -5.203 1.00 95.31 80 LEU A C 1
ATOM 565 O O . LEU A 1 80 ? 2.450 -7.801 -5.542 1.00 95.31 80 LEU A O 1
ATOM 569 N N . ASP A 1 81 ? 1.653 -9.821 -4.926 1.00 95.44 81 ASP A N 1
ATOM 570 C CA . ASP A 1 81 ? 2.929 -10.527 -5.020 1.00 95.44 81 ASP A CA 1
ATOM 571 C C . ASP A 1 81 ? 3.456 -10.519 -6.459 1.00 95.44 81 ASP A C 1
ATOM 573 O O . ASP A 1 81 ? 4.616 -10.173 -6.686 1.00 95.44 81 ASP A O 1
ATOM 577 N N . ALA A 1 82 ? 2.597 -10.801 -7.441 1.00 95.31 82 ALA A N 1
ATOM 578 C CA . ALA A 1 82 ? 2.954 -10.785 -8.855 1.00 95.31 82 ALA A CA 1
ATOM 579 C C . ALA A 1 82 ? 3.372 -9.383 -9.326 1.00 95.31 82 ALA A C 1
ATOM 581 O O . ALA A 1 82 ? 4.347 -9.242 -10.070 1.00 95.31 82 ALA A O 1
ATOM 582 N N . PHE A 1 83 ? 2.696 -8.328 -8.853 1.00 95.44 83 PHE A N 1
ATOM 583 C CA . PHE A 1 83 ? 3.104 -6.950 -9.126 1.00 95.44 83 PHE A CA 1
ATOM 584 C C . PHE A 1 83 ? 4.503 -6.654 -8.566 1.00 95.44 83 PHE A C 1
ATOM 586 O O . PHE A 1 83 ? 5.357 -6.112 -9.271 1.00 95.44 83 PHE A O 1
ATOM 593 N N . VAL A 1 84 ? 4.773 -7.030 -7.312 1.00 95.44 84 VAL A N 1
ATOM 594 C CA . VAL A 1 84 ? 6.083 -6.812 -6.676 1.00 95.44 84 VAL A CA 1
ATOM 595 C C . VAL A 1 84 ? 7.173 -7.665 -7.327 1.00 95.44 84 VAL A C 1
ATOM 597 O O . VAL A 1 84 ? 8.295 -7.188 -7.486 1.00 95.44 84 VAL A O 1
ATOM 600 N N . GLU A 1 85 ? 6.874 -8.888 -7.753 1.00 95.88 85 GLU A N 1
ATOM 601 C CA . GLU A 1 85 ? 7.819 -9.729 -8.490 1.00 95.88 85 GLU A CA 1
ATOM 602 C C . GLU A 1 85 ? 8.200 -9.092 -9.835 1.00 95.88 85 GLU A C 1
ATOM 604 O O . GLU A 1 85 ? 9.383 -9.018 -10.179 1.00 95.88 85 GLU A O 1
ATOM 609 N N . ALA A 1 86 ? 7.215 -8.565 -10.566 1.00 95.00 86 ALA A N 1
ATOM 610 C CA . ALA A 1 86 ? 7.432 -7.931 -11.862 1.00 95.00 86 ALA A CA 1
ATOM 611 C C . ALA A 1 86 ? 8.153 -6.575 -11.758 1.00 95.00 86 ALA A C 1
ATOM 613 O O . ALA A 1 86 ? 8.993 -6.248 -12.601 1.00 95.00 86 ALA A O 1
ATOM 614 N N . HIS A 1 87 ? 7.832 -5.778 -10.735 1.00 93.50 87 HIS A N 1
ATOM 615 C CA . HIS A 1 87 ? 8.181 -4.355 -10.680 1.00 93.50 87 HIS A CA 1
ATOM 616 C C . HIS A 1 87 ? 9.054 -3.948 -9.490 1.00 93.50 87 HIS A C 1
ATOM 618 O O . HIS A 1 87 ? 9.645 -2.871 -9.509 1.00 93.50 87 HIS A O 1
ATOM 624 N N . GLY A 1 88 ? 9.203 -4.793 -8.471 1.00 92.06 88 GLY A N 1
ATOM 625 C CA . GLY A 1 88 ? 9.852 -4.442 -7.204 1.00 92.06 88 GLY A CA 1
ATOM 626 C C . GLY A 1 88 ? 11.336 -4.081 -7.318 1.00 92.06 88 GLY A C 1
ATOM 627 O O . GLY A 1 88 ? 11.875 -3.411 -6.439 1.00 92.06 88 GLY A O 1
ATOM 628 N N . THR A 1 89 ? 12.002 -4.484 -8.405 1.00 95.56 89 THR A N 1
ATOM 629 C CA . THR A 1 89 ? 13.397 -4.099 -8.692 1.00 95.56 89 THR A CA 1
ATOM 630 C C . THR A 1 89 ? 13.524 -2.768 -9.442 1.00 95.56 89 THR A C 1
ATOM 632 O O . THR A 1 89 ? 14.617 -2.197 -9.487 1.00 95.56 89 THR A O 1
ATOM 635 N N . ASP A 1 90 ? 12.426 -2.235 -9.986 1.00 96.44 90 ASP A N 1
ATOM 636 C CA . ASP A 1 90 ? 12.380 -0.904 -10.586 1.00 96.44 90 ASP A CA 1
ATOM 637 C C . ASP A 1 90 ? 12.271 0.158 -9.485 1.00 96.44 90 ASP A C 1
ATOM 639 O O . ASP A 1 90 ? 11.196 0.545 -9.021 1.00 96.44 90 ASP A O 1
ATOM 643 N N . VAL A 1 91 ? 13.436 0.644 -9.059 1.00 96.38 91 VAL A N 1
ATOM 644 C CA . VAL A 1 91 ? 13.560 1.640 -7.988 1.00 96.38 91 VAL A CA 1
ATOM 645 C C . VAL A 1 91 ? 12.827 2.943 -8.320 1.00 96.38 91 VAL A C 1
ATOM 647 O O . VAL A 1 91 ? 12.290 3.582 -7.415 1.00 96.38 91 VAL A O 1
ATOM 650 N N . VAL A 1 92 ? 12.794 3.358 -9.591 1.00 96.50 92 VAL A N 1
ATOM 651 C CA . VAL A 1 92 ? 12.151 4.620 -9.992 1.00 96.50 92 VAL A CA 1
ATOM 652 C C . VAL A 1 92 ? 10.637 4.483 -9.888 1.00 96.50 92 VAL A C 1
ATOM 654 O O . VAL A 1 92 ? 9.983 5.352 -9.307 1.00 96.50 92 VAL A O 1
ATOM 657 N N . LEU A 1 93 ? 10.091 3.373 -10.388 1.00 93.25 93 LEU A N 1
ATOM 658 C CA . LEU A 1 93 ? 8.670 3.063 -10.285 1.00 93.25 93 LEU A CA 1
ATOM 659 C C . LEU A 1 93 ? 8.228 2.941 -8.822 1.00 93.25 93 LEU A C 1
ATOM 661 O O . LEU A 1 93 ? 7.295 3.634 -8.411 1.00 93.25 93 LEU A O 1
ATOM 665 N N . MET A 1 94 ? 8.929 2.125 -8.029 1.00 95.94 94 MET A N 1
ATOM 666 C CA . MET A 1 94 ? 8.587 1.875 -6.626 1.00 95.94 94 MET A CA 1
ATOM 667 C C . MET A 1 94 ? 8.697 3.138 -5.768 1.00 95.94 94 MET A C 1
ATOM 669 O O . MET A 1 94 ? 7.812 3.411 -4.963 1.00 95.94 94 MET A O 1
ATOM 673 N N . SER A 1 95 ? 9.730 3.961 -5.970 1.00 96.69 95 SER A N 1
ATOM 674 C CA . SER A 1 95 ? 9.842 5.266 -5.300 1.00 96.69 95 SER A CA 1
ATOM 675 C C . SER A 1 95 ? 8.648 6.175 -5.618 1.00 96.69 95 SER A C 1
ATOM 677 O O . SER A 1 95 ? 8.095 6.832 -4.732 1.00 96.69 95 SER A O 1
ATOM 679 N N . GLY A 1 96 ? 8.199 6.168 -6.877 1.00 97.31 96 GLY A N 1
ATOM 680 C CA . GLY A 1 96 ? 7.010 6.901 -7.295 1.00 97.31 96 GLY A CA 1
ATOM 681 C C . GLY A 1 96 ? 5.725 6.390 -6.641 1.00 97.31 96 GLY A C 1
ATOM 682 O O . GLY A 1 96 ? 4.864 7.205 -6.330 1.00 97.31 96 GLY A O 1
ATOM 683 N N . ILE A 1 97 ? 5.589 5.078 -6.437 1.00 97.19 97 ILE A N 1
ATOM 684 C CA . ILE A 1 97 ? 4.449 4.471 -5.730 1.00 97.19 97 ILE A CA 1
ATOM 685 C C . ILE A 1 97 ? 4.435 4.917 -4.266 1.00 97.19 97 ILE A C 1
ATOM 687 O O . ILE A 1 97 ? 3.416 5.401 -3.786 1.00 97.19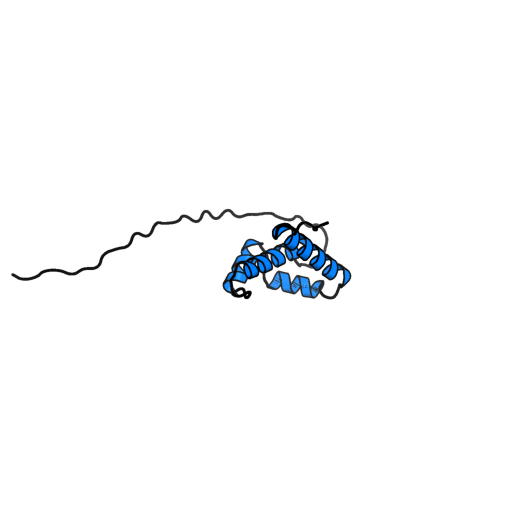 97 ILE A O 1
ATOM 691 N N . TRP A 1 98 ? 5.567 4.830 -3.563 1.00 96.25 98 TRP A N 1
ATOM 692 C CA . TRP A 1 98 ? 5.628 5.225 -2.152 1.00 96.25 98 TRP A CA 1
ATOM 693 C C . TRP A 1 98 ? 5.366 6.715 -1.942 1.00 96.25 98 TRP A C 1
ATOM 695 O O . TRP A 1 98 ? 4.611 7.080 -1.048 1.00 96.25 98 TRP A O 1
ATOM 705 N N . THR A 1 99 ? 5.896 7.568 -2.822 1.00 96.50 99 THR A N 1
ATOM 706 C CA . THR A 1 99 ? 5.619 9.015 -2.793 1.00 96.50 99 THR A CA 1
ATOM 707 C C . THR A 1 99 ? 4.123 9.313 -2.947 1.00 96.50 99 THR A C 1
ATOM 709 O O . THR A 1 99 ? 3.583 10.211 -2.296 1.00 96.50 99 THR A O 1
ATOM 712 N N . GLU A 1 100 ? 3.446 8.572 -3.823 1.00 95.88 100 GLU A N 1
ATOM 713 C CA . GLU A 1 100 ? 2.009 8.706 -4.058 1.00 95.88 100 GLU A CA 1
ATOM 714 C C . GLU A 1 100 ? 1.194 8.230 -2.851 1.00 95.88 100 GLU A C 1
ATOM 716 O O . GLU A 1 100 ? 0.323 8.960 -2.374 1.00 95.88 100 GLU A O 1
ATOM 721 N N . VAL A 1 101 ? 1.536 7.062 -2.304 1.00 94.88 101 VAL A N 1
ATOM 722 C CA . VAL A 1 101 ? 0.932 6.524 -1.080 1.00 94.88 101 VAL A CA 1
ATOM 723 C C . VAL A 1 101 ? 1.056 7.522 0.072 1.00 94.88 101 VAL A C 1
ATOM 725 O O . VAL A 1 101 ? 0.043 7.849 0.690 1.00 94.88 101 VAL A O 1
ATOM 728 N N . ASP A 1 102 ? 2.253 8.056 0.331 1.00 92.19 102 ASP A N 1
ATOM 729 C CA . ASP A 1 102 ? 2.484 9.039 1.397 1.00 92.19 102 ASP A CA 1
ATOM 730 C C . ASP A 1 102 ? 1.624 10.293 1.193 1.00 92.19 102 ASP A C 1
ATOM 732 O O . ASP A 1 102 ? 0.912 10.721 2.101 1.00 92.19 102 ASP A O 1
ATOM 736 N N . SER A 1 103 ? 1.590 10.825 -0.033 1.00 94.25 103 SER A N 1
ATOM 737 C CA . SER A 1 103 ? 0.776 12.000 -0.372 1.00 94.25 103 SER A CA 1
ATOM 738 C C . SER A 1 103 ? -0.718 11.769 -0.109 1.00 94.25 103 SER A C 1
ATOM 740 O O . SER A 1 103 ? -1.420 12.653 0.390 1.00 94.25 103 SER A O 1
ATOM 742 N N . MET A 1 104 ? -1.228 10.577 -0.428 1.00 91.94 104 MET A N 1
ATOM 743 C CA . MET A 1 104 ? -2.626 10.214 -0.185 1.00 91.94 104 MET A CA 1
ATOM 744 C C . MET A 1 104 ? -2.920 10.000 1.303 1.00 91.94 104 MET A C 1
ATOM 746 O O . MET A 1 104 ? -4.001 10.365 1.772 1.00 91.94 104 MET A O 1
ATOM 750 N N . MET A 1 105 ? -1.973 9.444 2.058 1.00 90.31 105 MET A N 1
ATOM 751 C CA . MET A 1 105 ? -2.088 9.273 3.507 1.00 90.31 105 MET A CA 1
ATOM 7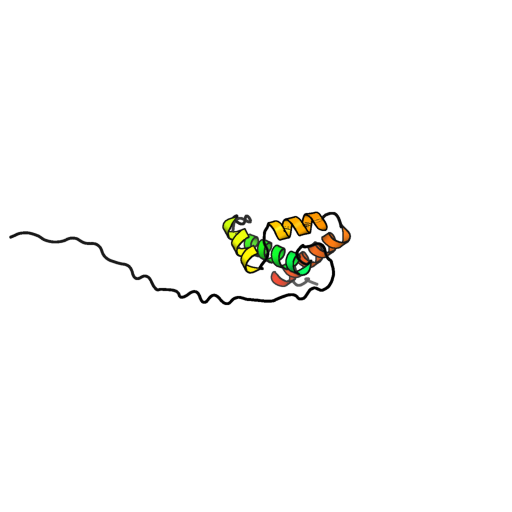52 C C . MET A 1 105 ? -2.088 10.619 4.240 1.00 90.31 105 MET A C 1
ATOM 754 O O . MET A 1 105 ? -2.924 10.833 5.123 1.00 90.31 105 MET A O 1
ATOM 758 N N . ASP A 1 106 ? -1.230 11.553 3.833 1.00 89.94 106 ASP A N 1
ATOM 759 C CA . ASP A 1 106 ? -1.183 12.917 4.370 1.00 89.94 106 ASP A CA 1
ATOM 760 C C . ASP A 1 106 ? -2.486 13.674 4.094 1.00 89.94 106 ASP A C 1
ATOM 762 O O . ASP A 1 106 ? -3.066 14.296 4.990 1.00 89.94 106 ASP A O 1
ATOM 766 N N . ALA A 1 107 ? -3.003 13.566 2.866 1.00 89.50 107 ALA A N 1
ATOM 767 C CA . ALA A 1 107 ? -4.274 14.175 2.487 1.00 89.50 107 ALA A CA 1
ATOM 768 C C . ALA A 1 107 ? -5.445 13.655 3.342 1.00 89.50 107 ALA A C 1
ATOM 770 O O . ALA A 1 107 ? -6.323 14.429 3.728 1.00 89.50 107 ALA A O 1
ATOM 771 N N . ARG A 1 108 ? -5.451 12.357 3.672 1.00 84.06 108 ARG A N 1
ATOM 772 C CA . ARG A 1 108 ? -6.487 11.719 4.507 1.00 84.06 108 ARG A CA 1
ATOM 773 C C . ARG A 1 108 ? -6.345 12.040 5.992 1.00 84.06 108 ARG A C 1
ATOM 775 O O . ARG A 1 108 ? -7.354 12.119 6.688 1.00 84.06 108 ARG A O 1
ATOM 782 N N . SER A 1 109 ? -5.121 12.246 6.469 1.00 79.12 109 SER A N 1
ATOM 783 C CA . SER A 1 109 ? -4.837 12.545 7.878 1.00 79.12 109 SER A CA 1
ATOM 784 C C . SER A 1 109 ? -5.173 13.990 8.267 1.00 79.12 109 SER A C 1
ATOM 786 O O . SER A 1 109 ? -5.118 14.329 9.446 1.00 79.12 109 SER A O 1
ATOM 788 N N . GLY A 1 110 ? -5.564 14.828 7.299 1.00 68.44 110 GLY A N 1
ATOM 789 C CA . 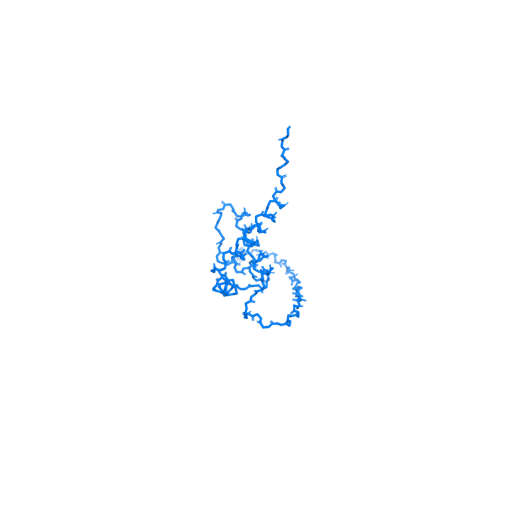GLY A 1 110 ? -5.803 16.250 7.508 1.00 68.44 110 GLY A CA 1
ATOM 790 C C . GLY A 1 110 ? -4.474 16.952 7.735 1.00 68.44 110 GLY A C 1
ATOM 791 O O . GLY A 1 110 ? -4.096 17.191 8.877 1.00 68.44 110 GLY A O 1
ATOM 792 N N . GLY A 1 111 ? -3.758 17.224 6.638 1.00 56.53 111 GLY A N 1
ATOM 793 C CA . GLY A 1 111 ? -2.447 17.869 6.642 1.00 56.53 111 GLY A CA 1
ATOM 794 C C . GLY A 1 111 ? -2.328 18.935 7.729 1.00 56.53 111 GLY A C 1
ATOM 795 O O . GLY A 1 111 ? -3.110 19.884 7.779 1.00 56.53 111 GLY A O 1
ATOM 796 N N . THR A 1 112 ? -1.357 18.750 8.619 1.00 51.47 112 THR A N 1
ATOM 797 C CA . THR A 1 112 ? -0.987 19.751 9.614 1.00 51.47 112 THR A CA 1
ATOM 798 C C . THR A 1 112 ? -0.647 21.043 8.878 1.00 51.47 112 THR A C 1
ATOM 800 O O . THR A 1 112 ? 0.295 21.067 8.083 1.00 51.47 112 THR A O 1
ATOM 803 N N . GLU A 1 113 ? -1.426 22.100 9.112 1.00 53.16 113 GLU A N 1
ATOM 804 C CA . GLU A 1 113 ? -1.083 23.461 8.699 1.00 53.16 113 GLU A CA 1
ATOM 805 C C . GLU A 1 113 ? 0.384 23.754 9.062 1.00 53.16 113 GLU A C 1
ATOM 807 O O . GLU A 1 113 ? 0.788 23.499 10.201 1.00 53.16 113 GLU A O 1
ATOM 812 N N . PRO A 1 114 ? 1.206 24.291 8.143 1.00 53.00 114 PRO A N 1
ATOM 813 C CA . PRO A 1 114 ? 2.511 24.797 8.525 1.00 53.00 114 PRO A CA 1
ATOM 814 C C . PRO A 1 114 ? 2.307 26.070 9.358 1.00 53.00 114 PRO A C 1
ATOM 816 O O . PRO A 1 114 ? 1.953 27.116 8.810 1.00 53.00 114 PRO A O 1
ATOM 819 N N . GLU A 1 115 ? 2.535 25.986 10.674 1.00 51.78 115 GLU A N 1
ATOM 820 C CA . GLU A 1 115 ? 2.763 27.166 11.516 1.00 51.78 115 GLU A CA 1
ATOM 821 C C . GLU A 1 115 ? 3.893 27.996 10.880 1.00 51.78 115 GLU A C 1
ATOM 823 O O . GLU A 1 115 ? 5.014 27.518 10.684 1.00 51.78 115 GLU A O 1
ATOM 828 N N . ARG A 1 116 ? 3.552 29.224 10.487 1.00 55.84 116 ARG A N 1
ATOM 829 C CA . ARG A 1 116 ? 4.448 30.245 9.938 1.00 55.84 116 ARG A CA 1
ATOM 830 C C . ARG A 1 116 ? 4.816 31.245 11.018 1.00 55.84 116 ARG A C 1
ATOM 832 O O . ARG A 1 116 ? 3.893 31.661 11.750 1.00 55.84 116 ARG A O 1
#

Radius of gyration: 23.17 Å; chains: 1; bounding box: 66×64×65 Å

Foldseek 3Di:
DDDDDDDDDDDDDDDDPDPDDPPDDDDDDDDPDPPADDLVLLLQLVLLVQVLLVVDPPSDDDPVRSQVSCVVSVHGPVRNVSCCVVCVPVPVSVVVSVVVSVVVVCVVVPPDDPDD

pLDDT: mean 77.24, std 20.45, range [38.19, 97.31]